Protein AF-A0A9X8H5E0-F1 (afdb_monomer_lite)

InterPro domains:
  IPR024074 Argininosuccinate synthetase, catalytic/multimerisation domain body [SSF69864] (2-46)

pLDDT: mean 90.84, std 7.85, range [58.19, 98.44]

Radius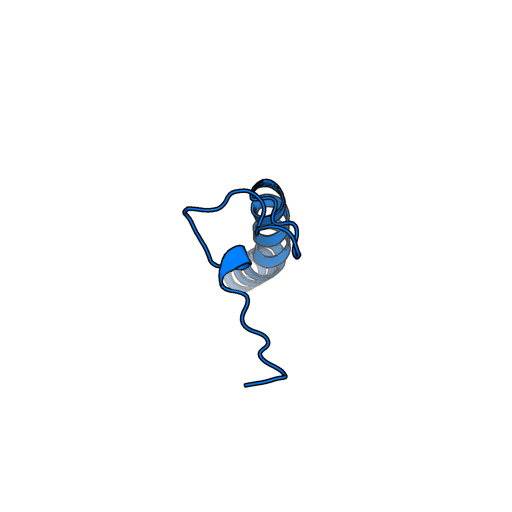 of gyration: 17.21 Å; chains: 1; bounding box: 36×23×47 Å

Organism: Aphanomyces astaci (NCBI:txid112090)

Sequence (50 aa):
SNVALYSADLASMDLEGGGANIEYNPSDAQGFIRINATRLKAHNLVQKRA

Secondary structure (DSSP, 8-state):
-TT----HHHH-SSSGGGTTTS---HHHHHHHHHHHHHHHHHHHHHHTT-

Structure (mmCIF, N/CA/C/O backbone):
data_AF-A0A9X8H5E0-F1
#
_entry.id   AF-A0A9X8H5E0-F1
#
loop_
_atom_site.group_PDB
_atom_site.id
_atom_site.type_symbol
_atom_site.label_atom_id
_atom_site.label_alt_id
_atom_site.label_comp_id
_atom_site.label_asym_id
_atom_site.label_entity_id
_atom_site.label_seq_id
_atom_site.pdbx_PDB_ins_code
_atom_site.Cartn_x
_atom_site.Cartn_y
_atom_site.Cartn_z
_atom_site.occupancy
_atom_site.B_iso_or_equiv
_atom_site.auth_seq_id
_atom_site.auth_comp_id
_atom_site.auth_asym_id
_atom_site.auth_atom_id
_atom_site.pdbx_PDB_model_num
ATOM 1 N N . SER A 1 1 ? 21.325 -11.512 -10.691 1.00 71.75 1 SER A N 1
ATOM 2 C CA . SER A 1 1 ? 20.903 -12.899 -10.403 1.00 71.75 1 SER A CA 1
ATOM 3 C C . SER A 1 1 ? 19.925 -13.316 -11.483 1.00 71.75 1 SER A C 1
ATOM 5 O O . SER A 1 1 ? 19.044 -12.523 -11.781 1.00 71.75 1 SER A O 1
ATOM 7 N N . ASN A 1 2 ? 20.060 -14.510 -12.062 1.00 79.12 2 ASN A N 1
ATOM 8 C CA . ASN A 1 2 ? 19.203 -14.972 -13.170 1.00 79.12 2 ASN A CA 1
ATOM 9 C C . ASN A 1 2 ? 17.794 -15.419 -12.724 1.00 79.12 2 ASN A C 1
ATOM 11 O O . ASN A 1 2 ? 17.011 -15.881 -13.541 1.00 79.12 2 ASN A O 1
ATOM 15 N N . VAL A 1 3 ? 17.480 -15.286 -11.431 1.00 88.25 3 VAL A N 1
ATOM 16 C CA . VAL A 1 3 ? 16.180 -15.604 -10.811 1.00 88.25 3 VAL A CA 1
ATOM 17 C C . VAL A 1 3 ? 15.755 -14.496 -9.836 1.00 88.25 3 VAL A C 1
ATOM 19 O O . VAL A 1 3 ? 15.257 -14.753 -8.743 1.00 88.25 3 VAL A O 1
ATOM 22 N N . ALA A 1 4 ? 16.050 -13.238 -10.172 1.00 88.19 4 ALA A N 1
ATOM 23 C CA . ALA A 1 4 ? 15.687 -12.112 -9.319 1.00 88.19 4 ALA A CA 1
ATOM 24 C C . ALA A 1 4 ? 14.158 -11.951 -9.244 1.00 88.19 4 ALA A C 1
ATOM 26 O O . ALA A 1 4 ? 13.489 -11.907 -10.269 1.00 88.19 4 ALA A O 1
ATOM 27 N N . LEU A 1 5 ? 13.625 -11.815 -8.025 1.00 90.69 5 LEU A N 1
ATOM 28 C CA . LEU A 1 5 ? 12.216 -11.457 -7.789 1.00 90.69 5 LEU A CA 1
ATOM 29 C C . LEU A 1 5 ? 11.973 -9.943 -7.864 1.00 90.69 5 LEU A C 1
ATOM 31 O O . LEU A 1 5 ? 10.833 -9.491 -7.830 1.00 90.69 5 LEU A O 1
ATOM 35 N N . TYR A 1 6 ? 13.047 -9.155 -7.922 1.00 91.19 6 TYR A N 1
ATOM 36 C CA . TYR A 1 6 ? 12.961 -7.712 -8.072 1.00 91.19 6 TYR A CA 1
ATOM 37 C C . TYR A 1 6 ? 12.609 -7.346 -9.514 1.00 91.19 6 TYR A C 1
ATOM 39 O O . TYR A 1 6 ? 13.273 -7.800 -10.446 1.00 91.19 6 TYR A O 1
ATOM 47 N N . SER A 1 7 ? 11.620 -6.469 -9.670 1.00 90.88 7 SER A N 1
ATOM 48 C CA . SER A 1 7 ? 11.289 -5.816 -10.933 1.00 90.88 7 SER A CA 1
ATOM 49 C C . SER A 1 7 ? 11.512 -4.313 -10.779 1.00 90.88 7 SER A C 1
ATOM 51 O O . SER A 1 7 ? 10.832 -3.665 -9.982 1.00 90.88 7 SER A O 1
ATOM 53 N N . ALA A 1 8 ? 12.484 -3.773 -11.520 1.00 91.31 8 ALA A N 1
ATOM 54 C CA . ALA A 1 8 ? 12.770 -2.339 -11.531 1.00 91.31 8 ALA A CA 1
ATOM 55 C C . ALA A 1 8 ? 11.591 -1.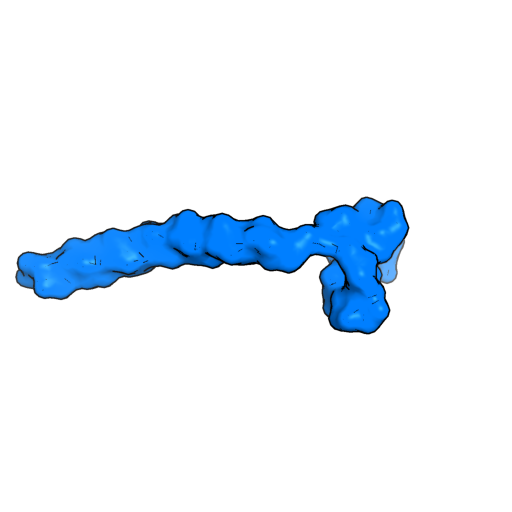539 -12.098 1.00 91.31 8 ALA A C 1
ATOM 57 O O . ALA A 1 8 ? 11.267 -0.484 -11.564 1.00 91.31 8 ALA A O 1
ATOM 58 N N . ASP A 1 9 ? 10.924 -2.082 -13.118 1.00 92.25 9 ASP A N 1
ATOM 59 C CA . ASP A 1 9 ? 9.778 -1.444 -13.762 1.00 92.25 9 ASP A CA 1
ATOM 60 C C . ASP A 1 9 ? 8.586 -1.333 -12.805 1.00 92.25 9 ASP A C 1
ATOM 62 O O . ASP A 1 9 ? 7.974 -0.275 -12.704 1.00 92.25 9 ASP A O 1
ATOM 66 N N . LEU A 1 10 ? 8.308 -2.392 -12.035 1.00 91.75 10 LEU A N 1
ATOM 67 C CA . LEU A 1 10 ? 7.235 -2.393 -11.034 1.00 91.75 10 LEU A CA 1
ATOM 68 C C . LEU A 1 10 ? 7.508 -1.416 -9.882 1.00 91.75 10 LEU A C 1
ATOM 70 O O . LEU A 1 10 ? 6.582 -0.832 -9.328 1.00 91.75 10 LEU A O 1
ATOM 74 N N . ALA A 1 11 ? 8.772 -1.278 -9.483 1.00 91.44 11 ALA A N 1
ATOM 75 C CA . ALA A 1 11 ? 9.176 -0.393 -8.395 1.00 91.44 11 ALA A CA 1
ATOM 76 C C . ALA A 1 11 ? 9.366 1.070 -8.838 1.00 91.44 11 ALA A C 1
ATOM 78 O O . ALA A 1 11 ? 9.582 1.938 -7.990 1.00 91.44 11 ALA A O 1
ATOM 79 N N . SER A 1 12 ? 9.331 1.340 -10.145 1.00 90.75 12 SER A N 1
ATOM 80 C CA . SER A 1 12 ? 9.570 2.665 -10.704 1.00 90.75 12 SER A CA 1
ATOM 81 C C . SER A 1 12 ? 8.405 3.611 -10.420 1.00 90.75 12 SER A C 1
ATOM 83 O O . SER A 1 12 ? 7.240 3.239 -10.523 1.00 90.75 12 SER A O 1
ATOM 85 N N . MET A 1 13 ? 8.732 4.861 -10.092 1.00 90.38 13 MET A N 1
ATOM 86 C CA . MET A 1 13 ? 7.759 5.960 -10.039 1.00 90.38 13 MET A CA 1
ATOM 87 C C . MET A 1 13 ? 7.688 6.733 -11.360 1.00 90.38 13 MET A C 1
ATOM 89 O O . MET A 1 13 ? 6.733 7.473 -11.577 1.00 90.38 13 MET A O 1
ATOM 93 N N . ASP A 1 14 ? 8.684 6.553 -12.230 1.00 91.31 14 ASP A N 1
ATOM 94 C CA . ASP A 1 14 ? 8.784 7.242 -13.519 1.00 91.31 14 ASP A CA 1
ATOM 95 C C . ASP A 1 14 ? 8.046 6.483 -14.635 1.00 91.31 14 ASP A C 1
ATOM 97 O O . ASP A 1 14 ? 7.733 7.055 -15.677 1.00 91.31 14 ASP A O 1
ATOM 101 N N . LEU A 1 15 ? 7.780 5.187 -14.432 1.00 86.88 15 LEU A N 1
ATOM 102 C CA . LEU A 1 15 ? 7.044 4.337 -15.367 1.00 86.88 15 LEU A CA 1
ATOM 103 C C . LEU A 1 15 ? 5.619 4.116 -14.860 1.00 86.88 15 LEU A C 1
ATOM 105 O O . LEU A 1 15 ? 5.407 3.567 -13.780 1.00 86.88 15 LEU A O 1
ATOM 109 N N . GLU A 1 16 ? 4.631 4.495 -15.666 1.00 86.56 16 GLU A N 1
ATOM 110 C CA . GLU A 1 16 ? 3.240 4.145 -15.391 1.00 86.56 16 GLU A CA 1
ATOM 111 C C . GLU A 1 16 ? 2.991 2.651 -15.634 1.00 86.56 16 GLU A C 1
ATOM 113 O O . GLU A 1 16 ? 3.591 2.023 -16.510 1.00 86.56 16 GLU A O 1
ATOM 118 N N . GLY A 1 17 ? 2.075 2.069 -14.859 1.00 86.62 17 GLY A N 1
ATOM 119 C CA . GLY A 1 17 ? 1.548 0.737 -15.146 1.00 86.62 17 GLY A CA 1
ATOM 120 C C . GLY A 1 17 ? 2.483 -0.439 -14.859 1.00 86.62 17 GLY A C 1
ATOM 121 O O . GLY A 1 17 ? 2.097 -1.552 -15.178 1.00 86.62 17 GLY A O 1
ATOM 122 N N . GLY A 1 18 ? 3.667 -0.243 -14.263 1.00 84.25 18 GLY A N 1
ATOM 123 C CA . GLY A 1 18 ? 4.599 -1.336 -13.926 1.00 84.25 18 GLY A CA 1
ATOM 124 C C . GLY A 1 18 ? 5.437 -1.868 -15.102 1.00 84.25 18 GLY A C 1
ATOM 125 O O . GLY A 1 18 ? 6.092 -2.909 -14.985 1.00 84.25 18 GLY A O 1
ATOM 126 N N . GLY A 1 19 ? 5.463 -1.131 -16.218 1.00 85.44 19 GLY A N 1
ATOM 127 C CA . GLY A 1 19 ? 6.236 -1.455 -17.418 1.00 85.44 19 GLY A CA 1
ATOM 128 C C . GLY A 1 19 ? 5.587 -2.519 -18.310 1.00 85.44 19 GLY A C 1
ATOM 129 O O . GLY A 1 19 ? 4.382 -2.735 -18.282 1.00 85.44 19 GLY A O 1
ATOM 130 N N . ALA A 1 20 ? 6.391 -3.177 -19.151 1.00 80.75 20 ALA A N 1
ATOM 131 C CA . ALA A 1 20 ? 5.881 -4.083 -20.191 1.00 80.75 20 ALA A CA 1
ATOM 132 C C . ALA A 1 20 ? 5.479 -5.480 -19.680 1.00 80.75 20 ALA A C 1
ATOM 134 O O . ALA A 1 20 ? 4.757 -6.199 -20.365 1.00 80.75 20 ALA A O 1
ATOM 135 N N . ASN A 1 21 ? 5.987 -5.886 -18.512 1.00 78.19 21 ASN A N 1
ATOM 136 C CA . ASN A 1 21 ? 5.929 -7.280 -18.056 1.00 78.19 21 ASN A CA 1
ATOM 137 C C . ASN A 1 21 ? 5.031 -7.506 -16.832 1.00 78.19 21 ASN A C 1
ATOM 139 O O . ASN A 1 21 ? 4.668 -8.648 -16.556 1.00 78.19 21 ASN A O 1
ATOM 143 N N . ILE A 1 22 ? 4.708 -6.457 -16.071 1.00 82.75 22 ILE A N 1
ATOM 144 C CA . ILE A 1 22 ? 3.860 -6.538 -14.877 1.00 82.75 22 ILE A CA 1
ATOM 145 C C . ILE A 1 22 ? 2.930 -5.334 -14.884 1.00 82.75 22 ILE A C 1
ATOM 147 O O . ILE A 1 22 ? 3.404 -4.207 -14.873 1.00 82.75 22 ILE A O 1
ATOM 151 N N . GLU A 1 23 ? 1.622 -5.573 -14.853 1.00 87.25 23 GLU A N 1
ATOM 152 C CA . GLU A 1 23 ? 0.641 -4.498 -14.729 1.00 87.25 23 GLU A CA 1
ATOM 153 C C . GLU A 1 23 ? 0.530 -4.042 -13.266 1.00 87.25 23 GLU A C 1
ATOM 155 O O . GLU A 1 23 ? 0.291 -4.845 -12.359 1.00 87.25 23 GLU A O 1
ATOM 160 N N . TYR A 1 24 ? 0.694 -2.742 -13.036 1.00 92.25 24 TYR A N 1
ATOM 161 C CA . TYR A 1 24 ? 0.457 -2.092 -11.753 1.00 92.25 24 TYR A CA 1
ATOM 162 C C . TYR A 1 24 ? -0.621 -1.023 -11.885 1.00 92.25 24 TYR A C 1
ATOM 164 O O . TYR A 1 24 ? -0.421 0.003 -12.533 1.00 92.25 24 TYR A O 1
ATOM 172 N N . ASN A 1 25 ? -1.744 -1.233 -11.201 1.00 93.38 25 ASN A N 1
ATOM 173 C CA . ASN A 1 25 ? -2.808 -0.248 -11.098 1.00 93.38 25 ASN A CA 1
ATOM 174 C C . ASN A 1 25 ? -2.876 0.341 -9.672 1.00 93.38 25 ASN A C 1
ATOM 176 O O . ASN A 1 25 ? -3.282 -0.351 -8.731 1.00 93.38 25 ASN A O 1
ATOM 180 N N . PRO A 1 26 ? -2.551 1.637 -9.484 1.00 92.62 26 PRO A N 1
ATOM 181 C CA . PRO A 1 26 ? -2.622 2.292 -8.179 1.00 92.62 26 PRO A CA 1
ATOM 182 C C . PRO A 1 26 ? -4.006 2.240 -7.512 1.00 92.62 26 PRO A C 1
ATOM 184 O O . PRO A 1 26 ? -4.088 2.295 -6.282 1.00 92.62 26 PRO A O 1
ATOM 187 N N . SER A 1 27 ? -5.104 2.127 -8.276 1.00 95.44 27 SER A N 1
ATOM 188 C CA . SER A 1 27 ? -6.452 2.076 -7.690 1.00 95.44 27 SER A CA 1
ATOM 189 C C . SER A 1 27 ? -6.685 0.820 -6.851 1.00 95.44 27 SER A C 1
ATOM 191 O O . SER A 1 27 ? -7.432 0.858 -5.867 1.00 95.44 27 SER A O 1
ATOM 193 N N . ASP A 1 28 ? -6.004 -0.277 -7.182 1.00 95.81 28 ASP A N 1
ATOM 194 C CA . ASP A 1 28 ? -6.172 -1.567 -6.509 1.00 95.81 28 ASP A CA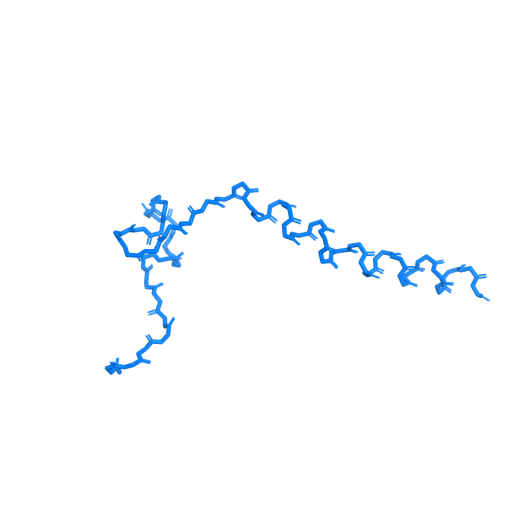 1
ATOM 195 C C . ASP A 1 28 ? -5.633 -1.524 -5.075 1.00 95.81 28 ASP A C 1
ATOM 197 O O . ASP A 1 28 ? -6.203 -2.130 -4.156 1.00 95.81 28 ASP A O 1
ATOM 201 N N . ALA A 1 29 ? -4.595 -0.708 -4.845 1.00 96.06 29 ALA A N 1
ATOM 202 C CA . ALA A 1 29 ? -4.007 -0.492 -3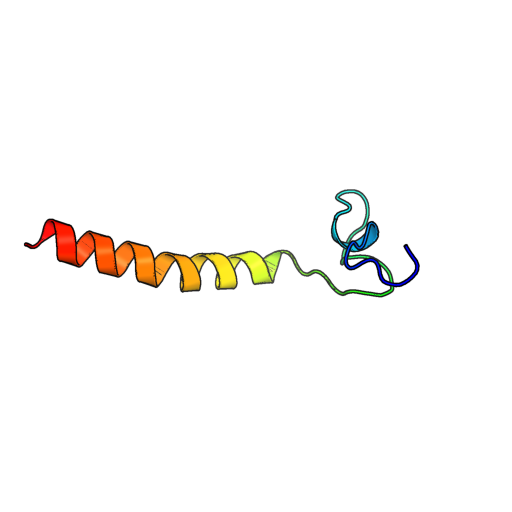.527 1.00 96.06 29 ALA A CA 1
ATOM 203 C C . ALA A 1 29 ? -5.056 -0.023 -2.507 1.00 96.06 29 ALA A C 1
ATOM 205 O O . ALA A 1 29 ? -5.020 -0.409 -1.336 1.00 96.06 29 ALA A O 1
ATOM 206 N N . GLN A 1 30 ? -6.050 0.753 -2.946 1.00 98.00 30 GLN A N 1
ATOM 207 C CA . GLN A 1 30 ? -7.104 1.265 -2.079 1.00 98.00 30 GLN A CA 1
ATOM 208 C C . GLN A 1 30 ? -7.965 0.136 -1.483 1.00 98.00 30 G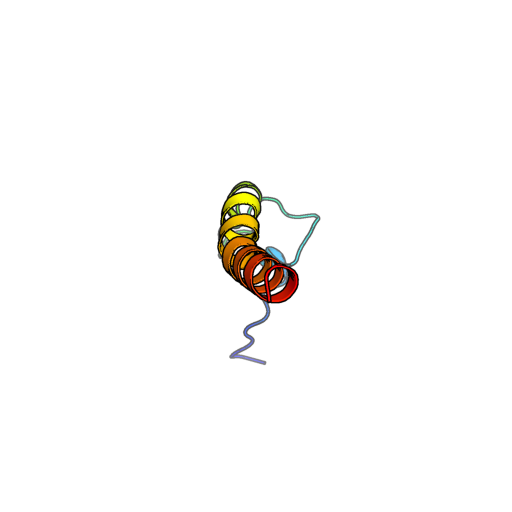LN A C 1
ATOM 210 O O . GLN A 1 30 ? -8.288 0.149 -0.290 1.00 98.00 30 GLN A O 1
ATOM 215 N N . GLY A 1 31 ? -8.339 -0.851 -2.303 1.00 97.44 31 GLY A N 1
ATOM 216 C CA . GLY A 1 31 ? -9.077 -2.036 -1.864 1.00 97.44 31 GLY A CA 1
ATOM 217 C C . GLY A 1 31 ? -8.234 -2.910 -0.939 1.00 97.44 31 GLY A C 1
ATOM 218 O O . GLY A 1 31 ? -8.679 -3.255 0.161 1.00 97.44 31 GLY A O 1
ATOM 219 N N . PHE A 1 32 ? -6.991 -3.178 -1.345 1.00 97.44 32 PHE A N 1
ATOM 220 C CA . PHE A 1 32 ? -6.038 -3.983 -0.583 1.00 97.44 32 PHE A CA 1
ATOM 221 C C . PHE A 1 32 ? -5.800 -3.426 0.828 1.00 97.44 32 PHE A C 1
ATOM 223 O O . PHE A 1 32 ? -5.910 -4.161 1.815 1.00 97.44 32 PHE A O 1
ATOM 230 N N . ILE A 1 33 ? -5.546 -2.119 0.950 1.00 98.44 33 ILE A N 1
ATOM 231 C CA . ILE A 1 33 ? -5.325 -1.453 2.241 1.00 98.44 33 ILE A CA 1
ATOM 232 C C . ILE A 1 33 ? -6.558 -1.591 3.134 1.00 98.44 33 ILE A C 1
ATOM 234 O O . ILE A 1 33 ? -6.436 -1.957 4.304 1.00 98.44 33 ILE A O 1
ATOM 238 N N . ARG A 1 34 ? -7.757 -1.326 2.602 1.00 98.12 34 ARG A N 1
ATOM 239 C CA . ARG A 1 34 ? -8.993 -1.374 3.395 1.00 98.12 34 ARG A CA 1
ATOM 240 C C . ARG A 1 34 ? -9.274 -2.765 3.945 1.00 98.12 34 ARG A C 1
ATOM 242 O O . ARG A 1 34 ? -9.560 -2.877 5.134 1.00 98.12 34 ARG A O 1
ATOM 249 N N . ILE A 1 35 ? -9.170 -3.803 3.116 1.00 97.94 35 ILE A N 1
ATOM 250 C CA . ILE A 1 35 ? -9.440 -5.184 3.538 1.00 97.94 35 ILE A CA 1
ATOM 251 C C . ILE A 1 35 ? -8.460 -5.604 4.639 1.00 97.94 35 ILE A C 1
ATOM 253 O O . ILE A 1 35 ? -8.884 -6.090 5.688 1.00 97.94 35 ILE A O 1
ATOM 257 N N . ASN A 1 36 ? -7.165 -5.339 4.457 1.00 97.06 36 ASN A N 1
ATOM 258 C CA . ASN A 1 36 ? -6.153 -5.684 5.457 1.00 97.06 36 ASN A CA 1
ATOM 259 C C . ASN A 1 36 ? -6.313 -4.880 6.759 1.00 97.06 36 ASN A C 1
ATOM 261 O O . ASN A 1 36 ? -6.161 -5.426 7.856 1.00 97.06 36 ASN A O 1
ATOM 265 N N . ALA A 1 37 ? -6.691 -3.603 6.661 1.00 98.25 37 ALA A N 1
ATOM 266 C CA . ALA A 1 37 ? -6.954 -2.759 7.821 1.00 98.25 37 ALA A CA 1
ATOM 267 C C . ALA A 1 37 ? -8.194 -3.205 8.613 1.00 98.25 37 ALA A C 1
ATOM 269 O O . ALA A 1 37 ? -8.228 -3.014 9.829 1.00 98.25 37 ALA A O 1
ATOM 270 N N . THR A 1 38 ? -9.200 -3.811 7.972 1.00 97.94 38 THR A N 1
ATOM 271 C CA . THR A 1 38 ? -10.429 -4.272 8.642 1.00 97.94 38 THR A CA 1
ATOM 272 C C . THR A 1 38 ? -10.127 -5.207 9.809 1.00 97.94 38 THR A C 1
ATOM 274 O O . THR A 1 38 ? -10.655 -4.995 10.901 1.00 97.94 38 THR A O 1
ATOM 277 N N . ARG A 1 39 ? -9.222 -6.181 9.633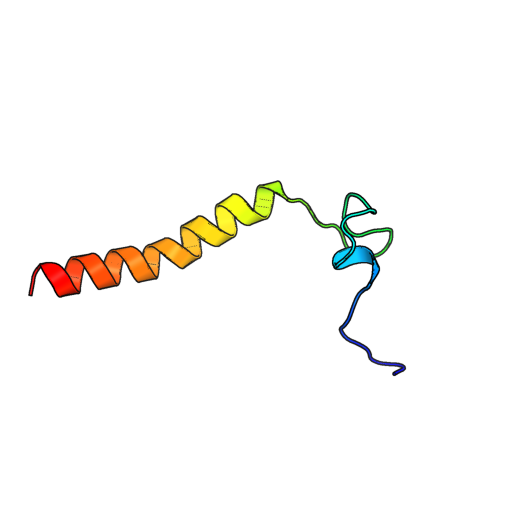 1.00 96.31 39 ARG A N 1
ATOM 278 C CA . ARG A 1 39 ? -8.824 -7.109 10.709 1.00 96.31 39 ARG A CA 1
ATOM 279 C C . ARG A 1 39 ? -8.236 -6.368 11.909 1.00 96.31 39 ARG A C 1
ATOM 281 O O . ARG A 1 39 ? -8.589 -6.654 13.050 1.00 96.31 39 ARG A O 1
ATOM 288 N N . LEU A 1 40 ? -7.358 -5.402 11.648 1.00 96.75 40 LEU A N 1
ATOM 289 C CA . LEU A 1 40 ? -6.706 -4.609 12.691 1.00 96.75 40 LEU A CA 1
ATOM 290 C C . LEU A 1 40 ? -7.717 -3.731 13.437 1.00 96.75 40 LEU A C 1
ATOM 292 O O . LEU A 1 40 ? -7.702 -3.674 14.666 1.00 96.75 40 LEU A O 1
ATOM 296 N N . LYS A 1 41 ? -8.639 -3.096 12.704 1.00 97.25 41 LYS A N 1
ATOM 297 C CA . LYS A 1 41 ? -9.710 -2.269 13.276 1.00 97.25 41 LYS A CA 1
ATOM 298 C C . LYS A 1 41 ? -10.668 -3.093 14.134 1.00 97.25 41 LYS A C 1
ATOM 300 O O . LYS A 1 41 ? -10.987 -2.678 15.244 1.00 97.25 41 LYS A O 1
ATOM 305 N N . ALA A 1 42 ? -11.086 -4.263 13.651 1.00 97.06 42 ALA A N 1
ATOM 306 C CA . ALA A 1 42 ? -11.958 -5.170 14.390 1.00 97.06 42 ALA A CA 1
ATOM 307 C C . ALA A 1 42 ? -11.295 -5.647 15.689 1.00 97.06 42 ALA A C 1
ATOM 309 O O . ALA A 1 42 ? -11.905 -5.574 16.752 1.00 97.06 42 ALA A O 1
ATOM 310 N N . HIS A 1 43 ? -10.023 -6.054 15.622 1.00 96.81 43 HIS A N 1
ATOM 311 C CA . HIS A 1 43 ? -9.268 -6.447 16.809 1.00 96.81 43 HIS A CA 1
ATOM 312 C C . HIS A 1 43 ? -9.157 -5.301 17.824 1.00 96.81 43 HIS A C 1
ATOM 314 O O . HIS A 1 43 ? -9.443 -5.497 19.000 1.00 96.81 43 HIS A O 1
ATOM 320 N N . ASN A 1 44 ? -8.808 -4.090 17.375 1.00 97.31 44 ASN A N 1
ATOM 321 C CA . ASN A 1 44 ? -8.724 -2.921 18.252 1.00 97.31 44 ASN A CA 1
ATOM 322 C C . ASN A 1 44 ? -10.068 -2.595 18.921 1.00 97.31 44 ASN A C 1
ATOM 324 O O . ASN A 1 44 ? -10.093 -2.236 20.095 1.00 97.31 44 ASN A O 1
ATOM 328 N N . LEU A 1 45 ? -11.177 -2.737 18.190 1.00 97.44 45 LEU A N 1
ATOM 329 C CA . LEU A 1 45 ? -12.516 -2.515 18.728 1.00 97.44 45 LEU A CA 1
ATOM 330 C C . LEU A 1 45 ? -12.867 -3.528 19.823 1.00 97.44 45 LEU A C 1
ATOM 332 O O . LEU A 1 45 ? -13.425 -3.131 20.840 1.00 97.44 45 LEU A O 1
ATOM 336 N N . VAL A 1 46 ? -12.534 -4.808 19.631 1.00 96.50 46 VAL A N 1
ATOM 337 C CA . VAL A 1 46 ? -12.728 -5.842 20.661 1.00 96.50 46 VAL A CA 1
ATOM 338 C C . VAL A 1 46 ? -11.871 -5.542 21.892 1.00 96.50 46 VAL A C 1
ATOM 340 O O . VAL A 1 46 ? -12.400 -5.537 22.995 1.00 96.50 46 VAL A O 1
ATOM 343 N N . GLN A 1 47 ? -10.589 -5.206 21.710 1.00 95.19 47 GLN A N 1
ATOM 344 C CA . GLN A 1 47 ? -9.676 -4.891 22.820 1.00 95.19 47 GLN A CA 1
ATOM 345 C C . GLN A 1 47 ? -10.109 -3.674 23.643 1.00 95.19 47 GLN A C 1
ATOM 347 O O . GLN A 1 47 ? -9.889 -3.641 24.841 1.00 95.19 47 GLN A O 1
ATOM 352 N N . LYS A 1 48 ? -10.723 -2.665 23.014 1.00 91.56 48 LYS A N 1
ATOM 353 C CA . LYS A 1 48 ? -11.246 -1.481 23.719 1.00 91.56 48 LYS A CA 1
ATOM 354 C C . LYS A 1 48 ? -12.583 -1.719 24.426 1.00 91.56 48 LYS A C 1
ATOM 356 O O . LYS A 1 48 ? -13.027 -0.844 25.161 1.00 91.56 48 LYS A O 1
ATOM 361 N N . ARG A 1 49 ? -13.271 -2.820 24.113 1.00 77.31 49 ARG A N 1
ATOM 362 C CA . ARG A 1 49 ? -14.547 -3.209 24.734 1.00 77.31 49 ARG A CA 1
ATOM 363 C C . ARG A 1 49 ? -14.369 -4.196 25.892 1.00 77.31 49 ARG A C 1
ATOM 365 O O . ARG A 1 49 ? -15.323 -4.363 26.645 1.00 77.31 49 ARG A O 1
ATOM 372 N N . ALA A 1 50 ? -13.218 -4.863 25.971 1.00 58.19 50 ALA A N 1
ATOM 373 C CA . ALA A 1 50 ? -12.791 -5.667 27.115 1.00 58.19 50 ALA A CA 1
ATOM 374 C C . ALA A 1 50 ? -12.277 -4.760 28.241 1.00 58.19 50 ALA A C 1
ATOM 376 O O . ALA A 1 50 ? -12.450 -5.157 29.413 1.00 58.19 50 ALA A O 1
#

Foldseek 3Di:
DVDDPDQPLQVDPVHAQSPDPHGDDPVVVVVVVVVVVVVVVVVVVVVVVD